Protein AF-A0A7S2JKI0-F1 (afdb_monomer_lite)

Foldseek 3Di:
DDVVVVVVVVPDDCVNVVVVVLLLVLLVVPDDPVLSVVLVVLVVLLQALNSCCVQQVGSDRLVPDDPVSNVVSLVCLCPDPDPVSVVSNVSVVVSVVSSVVSVVVD

Structure (mmCIF, N/CA/C/O backbone):
data_AF-A0A7S2JKI0-F1
#
_entry.id   AF-A0A7S2JKI0-F1
#
loop_
_atom_site.group_PDB
_atom_site.id
_atom_site.type_symbol
_atom_site.label_atom_id
_atom_site.label_alt_id
_atom_site.label_comp_id
_atom_site.label_asym_id
_atom_site.label_entity_id
_atom_site.label_seq_id
_atom_site.pdbx_PDB_ins_code
_atom_site.Cartn_x
_atom_site.Cartn_y
_atom_site.Cartn_z
_atom_site.occupancy
_atom_site.B_iso_or_equiv
_atom_site.auth_seq_id
_atom_site.auth_comp_id
_atom_site.auth_asym_id
_atom_site.auth_atom_id
_atom_site.pdbx_PDB_model_num
ATOM 1 N N . ALA A 1 1 ? 16.437 -24.983 -15.192 1.00 53.47 1 ALA A N 1
ATOM 2 C CA . ALA A 1 1 ? 15.284 -24.065 -15.247 1.00 53.47 1 ALA A CA 1
ATOM 3 C C . ALA A 1 1 ? 15.419 -23.267 -16.531 1.00 53.47 1 ALA A C 1
ATOM 5 O O . ALA A 1 1 ? 16.493 -22.729 -16.761 1.00 53.47 1 ALA A O 1
ATOM 6 N N . ASP A 1 2 ? 14.411 -23.316 -17.398 1.00 61.94 2 ASP A N 1
ATOM 7 C CA . ASP A 1 2 ? 14.476 -22.753 -18.748 1.00 61.94 2 ASP A CA 1
ATOM 8 C C . ASP A 1 2 ? 14.502 -21.212 -18.697 1.00 61.94 2 ASP A C 1
ATOM 10 O O . ASP A 1 2 ? 13.660 -20.582 -18.052 1.00 61.94 2 ASP A O 1
ATOM 14 N N . GLU A 1 3 ? 15.509 -20.604 -19.325 1.00 68.12 3 GLU A N 1
ATOM 15 C CA . GLU A 1 3 ? 15.805 -19.160 -19.265 1.00 68.12 3 GLU A CA 1
ATOM 16 C C . GLU A 1 3 ? 14.657 -18.316 -19.861 1.00 68.12 3 GLU A C 1
ATOM 18 O O . GLU A 1 3 ? 14.442 -17.154 -19.497 1.00 68.12 3 GLU A O 1
ATOM 23 N N . SER A 1 4 ? 13.868 -18.941 -20.740 1.00 62.94 4 SER A N 1
ATOM 24 C CA . SER A 1 4 ? 12.660 -18.401 -21.362 1.00 62.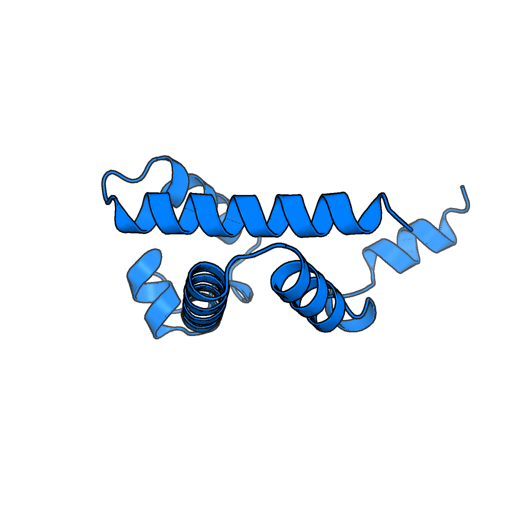94 4 SER A CA 1
ATOM 25 C C . SER A 1 4 ? 11.585 -18.026 -20.329 1.00 62.94 4 SER A C 1
ATOM 27 O O . SER A 1 4 ? 11.021 -16.930 -20.391 1.00 62.94 4 SER A O 1
ATOM 29 N N . HIS A 1 5 ? 11.360 -18.880 -19.325 1.00 57.62 5 HIS A N 1
ATOM 30 C CA . HIS A 1 5 ? 10.366 -18.672 -18.272 1.00 57.62 5 HIS A CA 1
ATOM 31 C C . HIS A 1 5 ? 10.769 -17.538 -17.332 1.00 57.62 5 HIS A C 1
ATOM 33 O O . HIS A 1 5 ? 9.930 -16.728 -16.940 1.00 57.62 5 HIS A O 1
ATOM 39 N N . VAL A 1 6 ? 12.064 -17.429 -17.023 1.00 60.16 6 VAL A N 1
ATOM 40 C CA . VAL A 1 6 ? 12.596 -16.346 -16.186 1.00 60.16 6 VAL A CA 1
ATOM 41 C C . VAL A 1 6 ? 12.424 -15.002 -16.893 1.00 60.16 6 VAL A C 1
ATOM 43 O O . VAL A 1 6 ? 11.918 -14.053 -16.299 1.00 60.16 6 VAL A O 1
ATOM 46 N N . ARG A 1 7 ? 12.741 -14.917 -18.192 1.00 61.34 7 ARG A N 1
ATOM 47 C CA . ARG A 1 7 ? 12.544 -13.684 -18.974 1.00 61.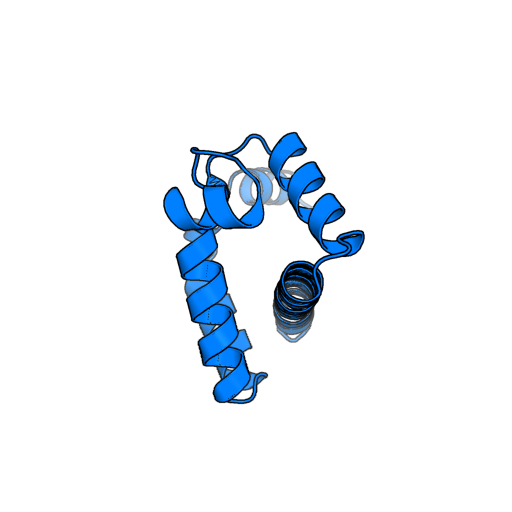34 7 ARG A CA 1
ATOM 48 C C . ARG A 1 7 ? 11.080 -13.320 -19.205 1.00 61.34 7 ARG A C 1
ATOM 50 O O . ARG A 1 7 ? 10.802 -12.141 -19.419 1.00 61.34 7 ARG A O 1
ATOM 57 N N . ALA A 1 8 ? 10.176 -14.296 -19.241 1.00 61.41 8 ALA A N 1
ATOM 58 C CA . ALA A 1 8 ? 8.738 -14.052 -19.332 1.00 61.41 8 ALA A CA 1
ATOM 59 C C . ALA A 1 8 ? 8.194 -13.511 -18.000 1.00 61.41 8 ALA A C 1
ATOM 61 O O . ALA A 1 8 ? 7.520 -12.487 -17.988 1.00 61.41 8 ALA A O 1
ATOM 62 N N . TYR A 1 9 ? 8.590 -14.116 -16.878 1.00 57.31 9 TYR A N 1
ATOM 63 C CA . TYR A 1 9 ? 8.238 -13.660 -15.532 1.00 57.31 9 TYR A CA 1
ATOM 64 C C . TYR A 1 9 ? 8.789 -12.259 -15.215 1.00 57.31 9 TYR A C 1
ATOM 66 O O . TYR A 1 9 ? 8.082 -11.408 -14.685 1.00 57.31 9 TYR A O 1
ATOM 74 N N . CYS A 1 10 ? 10.031 -11.961 -15.606 1.00 59.62 10 CYS A N 1
ATOM 75 C CA . CYS A 1 10 ? 10.605 -10.621 -15.444 1.00 59.62 10 CYS A CA 1
ATOM 76 C C . CYS A 1 10 ? 9.935 -9.553 -16.326 1.00 59.62 10 CYS A C 1
ATOM 78 O O . CYS A 1 10 ? 10.130 -8.366 -16.079 1.00 59.62 10 CYS A O 1
ATOM 80 N N . ARG A 1 11 ? 9.180 -9.956 -17.359 1.00 59.06 11 ARG A N 1
ATOM 81 C CA . ARG A 1 11 ? 8.436 -9.054 -18.252 1.00 59.06 11 ARG A CA 1
ATOM 82 C C . ARG A 1 11 ? 6.956 -8.922 -17.901 1.00 59.06 11 ARG A C 1
ATOM 84 O O . ARG A 1 11 ? 6.331 -7.984 -18.384 1.00 59.06 11 ARG A O 1
ATOM 91 N N . SER A 1 12 ? 6.400 -9.817 -17.085 1.00 50.69 12 SER A N 1
ATOM 92 C CA . SER A 1 12 ? 5.008 -9.713 -16.647 1.00 50.69 12 SER A CA 1
ATOM 93 C C . SER A 1 12 ? 4.828 -8.549 -15.676 1.00 50.69 12 SER A C 1
ATOM 95 O O . SER A 1 12 ? 5.556 -8.437 -14.687 1.00 50.69 12 SER A O 1
ATOM 97 N N . SER A 1 13 ? 3.839 -7.696 -15.938 1.00 50.81 13 SER A N 1
ATOM 98 C CA . SER A 1 13 ? 3.369 -6.722 -14.956 1.00 50.81 13 SER A CA 1
ATOM 99 C C . SER A 1 13 ? 2.541 -7.436 -13.883 1.00 50.81 13 SER A C 1
ATOM 101 O O . SER A 1 13 ? 1.978 -8.503 -14.126 1.00 50.81 13 SER A O 1
ATOM 103 N N . GLY A 1 14 ? 2.417 -6.858 -12.683 1.00 50.34 14 GLY A N 1
ATOM 104 C CA . GLY A 1 14 ? 1.578 -7.440 -11.624 1.00 50.34 14 GLY A CA 1
ATOM 105 C C . GLY A 1 14 ? 0.133 -7.715 -12.077 1.00 50.34 14 GLY A C 1
ATOM 106 O O . GLY A 1 14 ? -0.479 -8.685 -11.636 1.00 50.34 14 GLY A O 1
ATOM 107 N N . SER A 1 15 ? -0.390 -6.923 -13.014 1.00 49.47 15 SER A N 1
ATOM 108 C CA . SER A 1 15 ? -1.709 -7.116 -13.624 1.00 49.47 15 SER A CA 1
ATOM 109 C C . SER A 1 15 ? -1.821 -8.381 -14.484 1.00 49.47 15 SER A C 1
ATOM 111 O O . SER A 1 15 ? -2.868 -9.020 -14.453 1.00 49.47 15 SER A O 1
ATOM 113 N N . ASP A 1 16 ? -0.752 -8.809 -15.162 1.00 51.56 16 ASP A N 1
ATOM 114 C CA . ASP A 1 16 ? -0.758 -10.023 -16.003 1.00 51.56 16 ASP A CA 1
ATOM 115 C C . ASP A 1 16 ? -0.815 -11.318 -15.176 1.00 51.56 16 ASP A C 1
ATOM 117 O O . ASP A 1 16 ? -1.122 -12.393 -15.684 1.00 51.56 16 ASP A O 1
ATOM 121 N N . LEU A 1 17 ? -0.531 -11.216 -13.877 1.00 58.00 17 LEU A N 1
ATOM 122 C CA . LEU A 1 17 ? -0.462 -12.339 -12.943 1.00 58.00 17 LEU A CA 1
ATOM 123 C C . LEU A 1 17 ? -1.724 -12.477 -12.074 1.00 58.00 17 LEU A C 1
ATOM 125 O O . LEU A 1 17 ? -1.691 -13.201 -11.077 1.00 58.00 17 LEU A O 1
ATOM 129 N N . GLN A 1 18 ? -2.806 -11.749 -12.391 1.00 61.12 18 GLN A N 1
ATOM 130 C CA . GLN A 1 18 ? -4.007 -11.648 -11.545 1.00 61.12 18 GLN A CA 1
ATOM 131 C C . GLN A 1 18 ? -3.675 -11.300 -10.077 1.00 61.12 18 GLN A C 1
ATOM 133 O O . GLN A 1 18 ? -4.376 -11.717 -9.148 1.00 61.12 18 GLN A O 1
ATOM 138 N N . LEU A 1 19 ? -2.590 -10.542 -9.829 1.00 61.81 19 LEU A N 1
ATOM 139 C CA . LEU A 1 19 ? -2.218 -10.153 -8.462 1.00 61.81 19 LEU A CA 1
ATOM 140 C C . LEU A 1 19 ? -3.359 -9.459 -7.717 1.00 61.81 19 LEU A C 1
ATOM 142 O O . LEU A 1 19 ? -3.524 -9.798 -6.550 1.00 61.81 19 LEU A O 1
ATOM 146 N N . PRO A 1 20 ? -4.129 -8.529 -8.319 1.00 64.88 20 PRO A N 1
ATOM 147 C CA . PRO A 1 20 ? -5.193 -7.836 -7.597 1.00 64.88 20 PRO A CA 1
ATOM 148 C C . PRO A 1 20 ? -6.195 -8.809 -6.960 1.00 64.88 20 PRO A C 1
ATOM 150 O O . PRO A 1 20 ? -6.428 -8.759 -5.757 1.00 64.88 20 PRO A O 1
ATOM 153 N N . GLU A 1 21 ? -6.671 -9.795 -7.718 1.00 67.25 21 GLU A N 1
ATOM 154 C CA . GLU A 1 21 ? -7.639 -10.800 -7.255 1.00 67.25 21 GLU A CA 1
ATOM 155 C C . GLU A 1 21 ? -7.031 -11.797 -6.255 1.00 67.25 21 GLU A C 1
ATOM 157 O O . GLU A 1 21 ? -7.717 -12.341 -5.385 1.00 67.25 21 GLU A O 1
ATOM 162 N N . ALA A 1 22 ? -5.737 -12.104 -6.380 1.00 67.69 22 ALA A N 1
ATOM 163 C CA . ALA A 1 22 ? -5.024 -12.937 -5.413 1.00 67.69 22 ALA A CA 1
ATOM 164 C C . ALA A 1 22 ? -4.803 -12.195 -4.085 1.00 67.69 22 ALA A C 1
ATOM 166 O O . ALA A 1 22 ? -4.968 -12.785 -3.017 1.00 67.69 22 ALA A O 1
ATOM 167 N N . VAL A 1 23 ? -4.477 -10.903 -4.157 1.00 69.88 23 VAL A N 1
ATOM 168 C CA . VAL A 1 23 ? -4.326 -10.008 -3.008 1.00 69.88 23 VAL A CA 1
ATOM 169 C C . VAL A 1 23 ? -5.663 -9.849 -2.294 1.00 69.88 23 VAL A C 1
ATOM 171 O O . VAL A 1 23 ? -5.726 -10.091 -1.094 1.00 69.88 23 VAL A O 1
ATOM 174 N N . GLU A 1 24 ? -6.740 -9.536 -3.012 1.00 73.25 24 GLU A N 1
ATOM 175 C CA . GLU A 1 24 ? -8.081 -9.399 -2.435 1.00 73.25 24 GLU A CA 1
ATOM 176 C C . GLU A 1 24 ? -8.542 -10.683 -1.740 1.00 73.25 24 GLU A C 1
ATOM 178 O O . GLU A 1 24 ? -8.987 -10.638 -0.594 1.00 73.25 24 GLU A O 1
ATOM 183 N N . ARG A 1 25 ? -8.352 -11.852 -2.370 1.00 74.62 25 ARG A N 1
ATOM 184 C CA . ARG A 1 25 ? -8.668 -13.145 -1.740 1.00 74.62 25 ARG A CA 1
ATOM 185 C C . ARG A 1 25 ? -7.819 -13.424 -0.503 1.00 74.62 25 ARG A C 1
ATOM 187 O O . ARG A 1 25 ? -8.348 -13.908 0.496 1.00 74.62 25 ARG A O 1
ATOM 194 N N . ALA A 1 26 ? -6.519 -13.136 -0.550 1.00 73.94 26 ALA A N 1
ATOM 195 C CA . ALA A 1 26 ? -5.632 -13.331 0.594 1.00 73.94 26 ALA A CA 1
ATOM 196 C C . ALA A 1 26 ? -6.001 -12.404 1.760 1.00 73.94 26 ALA A C 1
ATOM 198 O O . ALA A 1 26 ? -5.971 -12.831 2.915 1.00 73.94 26 ALA A O 1
ATOM 199 N N . LEU A 1 27 ? -6.389 -11.161 1.460 1.00 73.25 27 LEU A N 1
ATOM 200 C CA . LEU A 1 27 ? -6.867 -10.204 2.448 1.00 73.25 27 LEU A CA 1
ATOM 201 C C . LEU A 1 27 ? -8.189 -10.673 3.071 1.00 73.25 27 LEU A C 1
ATOM 203 O O . LEU A 1 27 ? -8.276 -10.771 4.293 1.00 73.25 27 LEU A O 1
ATOM 207 N N . ALA A 1 28 ? -9.171 -11.048 2.246 1.00 76.56 28 ALA A N 1
ATOM 208 C CA . ALA A 1 28 ? -10.479 -11.520 2.700 1.00 76.56 28 ALA A CA 1
ATOM 209 C C . ALA A 1 28 ? -10.389 -12.783 3.575 1.00 76.56 28 ALA A C 1
ATOM 211 O O . ALA A 1 28 ? -11.117 -12.914 4.555 1.00 76.56 28 ALA A O 1
ATOM 212 N N . ALA A 1 29 ? -9.481 -13.706 3.241 1.00 78.44 29 ALA A N 1
ATOM 213 C CA . ALA A 1 29 ? -9.335 -14.976 3.949 1.00 78.44 29 ALA A CA 1
ATOM 214 C C . ALA A 1 29 ? -8.537 -14.880 5.260 1.00 78.44 29 ALA A C 1
ATOM 216 O O . ALA A 1 29 ? -8.642 -15.782 6.091 1.00 78.44 29 ALA A O 1
ATOM 217 N N . ARG A 1 30 ? -7.688 -13.855 5.437 1.00 73.50 30 ARG A N 1
ATOM 218 C CA . ARG A 1 30 ? -6.713 -13.816 6.546 1.00 73.50 30 ARG A CA 1
ATOM 219 C C . ARG A 1 30 ? -6.791 -12.594 7.452 1.00 73.50 30 ARG A C 1
ATOM 221 O O . ARG A 1 30 ? -6.109 -12.593 8.475 1.00 73.50 30 ARG A O 1
ATOM 228 N N . LEU A 1 31 ? -7.589 -11.580 7.119 1.00 71.75 31 LEU A N 1
ATOM 229 C CA . LEU A 1 31 ? -7.755 -10.395 7.965 1.00 71.75 31 LEU A CA 1
ATOM 230 C C . LEU A 1 31 ? -9.128 -10.342 8.637 1.00 71.75 31 LEU A C 1
ATOM 232 O O . LEU A 1 31 ? -10.134 -10.623 7.989 1.00 71.75 31 LEU A O 1
ATOM 236 N N . PRO A 1 32 ? -9.191 -9.893 9.899 1.00 78.06 32 PRO A N 1
ATOM 237 C CA . PRO A 1 32 ? -10.415 -9.370 10.497 1.00 78.06 32 PRO A CA 1
ATOM 238 C C . PRO A 1 32 ? -11.012 -8.224 9.660 1.00 78.06 32 PRO A C 1
ATOM 240 O O . PRO A 1 32 ? -10.274 -7.446 9.051 1.00 78.06 32 PRO A O 1
ATOM 243 N N . ALA A 1 33 ? -12.342 -8.109 9.617 1.00 76.88 33 ALA A N 1
ATOM 244 C CA . ALA A 1 33 ? -13.044 -7.166 8.736 1.00 76.88 33 ALA A CA 1
ATOM 245 C C . ALA A 1 33 ? -12.676 -5.686 8.980 1.00 76.88 33 ALA A C 1
ATOM 247 O O . ALA A 1 33 ? -12.589 -4.900 8.038 1.00 76.88 33 ALA A O 1
ATOM 248 N N . ASP A 1 34 ? -12.403 -5.313 10.230 1.00 74.81 34 ASP A N 1
ATOM 249 C CA . ASP A 1 34 ? -11.919 -3.986 10.624 1.00 74.81 34 ASP A CA 1
ATOM 250 C C . ASP A 1 34 ? -10.543 -3.675 10.011 1.00 74.81 34 ASP A C 1
ATOM 252 O O . ASP A 1 34 ? -10.327 -2.592 9.466 1.00 74.81 34 ASP A O 1
ATOM 256 N N . GLN A 1 35 ? -9.635 -4.651 10.004 1.00 75.88 35 GLN A N 1
ATOM 257 C CA . GLN A 1 35 ? -8.305 -4.495 9.413 1.00 75.88 35 GLN A CA 1
ATOM 258 C C . GLN A 1 35 ? -8.335 -4.541 7.879 1.00 75.88 35 GLN A C 1
ATOM 260 O O . GLN A 1 35 ? -7.505 -3.899 7.235 1.00 75.88 35 GLN A O 1
ATOM 265 N N . GLN A 1 36 ? -9.299 -5.249 7.278 1.00 78.44 36 GLN A N 1
ATOM 266 C CA . GLN A 1 36 ? -9.526 -5.211 5.828 1.00 78.44 36 GLN A CA 1
ATOM 267 C C . GLN A 1 36 ? -9.918 -3.804 5.367 1.00 78.44 36 GLN A C 1
ATOM 269 O O . GLN A 1 36 ? -9.323 -3.287 4.422 1.00 78.44 36 GLN A O 1
ATOM 274 N N . ALA A 1 37 ? -10.867 -3.163 6.056 1.00 80.81 37 ALA A N 1
ATOM 275 C CA . ALA A 1 37 ? -11.301 -1.806 5.729 1.00 80.81 37 ALA A CA 1
ATOM 276 C C . ALA A 1 37 ? -10.147 -0.796 5.843 1.00 80.81 37 ALA A C 1
ATOM 278 O O . ALA A 1 37 ? -9.958 0.034 4.951 1.00 80.81 37 ALA A O 1
ATOM 279 N N . GLU A 1 38 ? -9.327 -0.904 6.894 1.00 82.69 38 GLU A N 1
ATOM 280 C CA . GLU A 1 38 ? -8.128 -0.073 7.046 1.00 82.69 38 GLU A CA 1
ATOM 281 C C . GLU A 1 38 ? -7.104 -0.307 5.927 1.00 82.69 38 GLU A C 1
ATOM 283 O O . GLU A 1 38 ? -6.520 0.652 5.418 1.00 82.69 38 GLU A O 1
ATOM 288 N N . MET A 1 39 ? -6.903 -1.561 5.511 1.00 82.62 39 MET A N 1
ATOM 289 C CA . MET A 1 39 ? -5.993 -1.904 4.417 1.00 82.62 39 MET A CA 1
ATOM 290 C C . MET A 1 39 ? -6.476 -1.323 3.083 1.00 82.62 39 MET A C 1
ATOM 292 O O . MET A 1 39 ? -5.693 -0.712 2.360 1.00 82.62 39 MET A O 1
ATOM 296 N N . VAL A 1 40 ? -7.768 -1.459 2.772 1.00 83.00 40 VAL A N 1
ATOM 297 C CA . VAL A 1 40 ? -8.378 -0.907 1.551 1.00 83.00 40 VAL A CA 1
ATOM 298 C C . VAL A 1 40 ? -8.278 0.617 1.534 1.00 83.00 40 VAL A C 1
ATOM 300 O O . VAL A 1 40 ? -7.877 1.197 0.521 1.00 83.00 40 VAL A O 1
ATOM 303 N N . ALA A 1 41 ? -8.580 1.275 2.656 1.00 84.44 41 ALA A N 1
ATOM 304 C CA . ALA A 1 41 ? -8.455 2.725 2.782 1.00 84.44 41 ALA A CA 1
ATOM 305 C C . ALA A 1 41 ? -7.005 3.191 2.586 1.00 84.44 41 ALA A C 1
ATOM 307 O O . ALA A 1 41 ? -6.756 4.173 1.884 1.00 84.44 41 ALA A O 1
ATOM 308 N N . LEU A 1 42 ? -6.039 2.464 3.155 1.00 85.31 42 LEU A N 1
ATOM 309 C CA . LEU A 1 42 ? -4.621 2.750 2.976 1.00 85.31 42 LEU A CA 1
ATOM 310 C C . LEU A 1 42 ? -4.188 2.604 1.513 1.00 85.31 42 LEU A C 1
ATOM 312 O O . LEU A 1 42 ? -3.578 3.522 0.969 1.00 85.31 42 LEU A O 1
ATOM 316 N N . LEU A 1 43 ? -4.508 1.482 0.865 1.00 83.75 43 LEU A N 1
ATOM 317 C CA . LEU A 1 43 ? -4.149 1.248 -0.536 1.00 83.75 43 LEU A CA 1
ATOM 318 C C . LEU A 1 43 ? -4.771 2.310 -1.453 1.00 83.75 43 LEU A C 1
ATOM 320 O O . LEU A 1 43 ? -4.073 2.857 -2.304 1.00 83.75 43 LEU A O 1
ATOM 324 N N . SER A 1 44 ? -6.029 2.684 -1.199 1.00 84.75 44 SER A N 1
ATOM 325 C CA . SER A 1 44 ? -6.725 3.763 -1.916 1.00 84.75 44 SER A CA 1
ATOM 326 C C . SER A 1 44 ? -6.052 5.128 -1.721 1.00 84.75 44 SER A C 1
ATOM 328 O O . SER A 1 44 ? -5.963 5.938 -2.646 1.00 84.75 44 SER A O 1
ATOM 330 N N . ALA A 1 45 ? -5.546 5.403 -0.515 1.00 85.12 45 ALA A N 1
ATOM 331 C CA . ALA A 1 45 ? -4.798 6.624 -0.246 1.00 85.12 45 ALA A CA 1
ATOM 332 C C . ALA A 1 45 ? -3.466 6.637 -1.012 1.00 85.12 45 ALA A C 1
ATOM 334 O O . ALA A 1 45 ? -3.135 7.646 -1.637 1.00 85.12 45 ALA A O 1
ATOM 335 N N . LEU A 1 46 ? -2.731 5.521 -1.022 1.00 84.06 46 LEU A N 1
ATOM 336 C CA . LEU A 1 46 ? -1.446 5.395 -1.718 1.00 84.06 46 LEU A CA 1
ATOM 337 C C . LEU A 1 46 ? -1.575 5.409 -3.249 1.00 84.06 46 LEU A C 1
ATOM 339 O O . LEU A 1 46 ? -0.650 5.847 -3.930 1.00 84.06 46 LEU A O 1
ATOM 343 N N . SER A 1 47 ? -2.722 5.006 -3.800 1.00 83.56 47 SER A N 1
ATOM 344 C CA . SER A 1 47 ? -3.024 5.151 -5.231 1.00 83.56 47 SER A CA 1
ATOM 345 C C . SER A 1 47 ? -3.425 6.576 -5.632 1.00 83.56 47 SER A C 1
ATOM 347 O O . SER A 1 47 ? -3.636 6.851 -6.809 1.00 83.56 47 SER A O 1
ATOM 349 N N . SER A 1 48 ? -3.549 7.500 -4.674 1.00 86.44 48 SER A N 1
ATOM 350 C CA . SER A 1 48 ? -3.946 8.887 -4.927 1.00 86.44 48 SER A CA 1
ATOM 351 C C . SER A 1 48 ? -2.789 9.859 -4.698 1.00 86.44 48 SER A C 1
ATOM 353 O O . SER A 1 48 ? -1.959 9.678 -3.804 1.00 86.44 48 SER A O 1
ATOM 355 N N . ARG A 1 49 ? -2.766 10.963 -5.454 1.00 89.75 49 ARG A N 1
ATOM 356 C CA . ARG A 1 49 ? -1.800 12.056 -5.237 1.00 89.75 49 ARG A CA 1
ATOM 357 C C . ARG A 1 49 ? -1.939 12.672 -3.847 1.00 89.75 49 ARG A C 1
ATOM 359 O O . ARG A 1 49 ? -0.944 12.920 -3.182 1.00 89.75 49 ARG A O 1
ATOM 366 N N . ALA A 1 50 ? -3.176 12.883 -3.394 1.00 87.75 50 ALA A N 1
ATOM 367 C CA . ALA A 1 50 ? -3.458 13.495 -2.098 1.00 87.75 50 ALA A CA 1
ATOM 368 C C . ALA A 1 50 ? -2.981 12.622 -0.927 1.00 87.75 50 ALA A C 1
ATOM 370 O O . ALA A 1 50 ? -2.351 13.122 0.002 1.00 87.75 50 ALA A O 1
ATOM 371 N N . GLY A 1 51 ? -3.233 11.312 -0.981 1.00 87.31 51 GLY A N 1
ATOM 372 C CA . GLY A 1 51 ? -2.749 10.391 0.044 1.00 87.31 51 GLY A CA 1
ATOM 373 C C . GLY A 1 51 ? -1.231 10.230 -0.000 1.00 87.31 51 GLY A C 1
ATOM 374 O O . GLY A 1 51 ? -0.587 10.285 1.046 1.00 87.31 51 GLY A O 1
ATOM 375 N N . THR A 1 52 ? -0.633 10.141 -1.191 1.00 87.81 52 THR A N 1
ATOM 376 C CA . THR A 1 52 ? 0.834 10.088 -1.322 1.00 87.81 52 THR A CA 1
ATOM 377 C C . THR A 1 52 ? 1.488 11.360 -0.768 1.00 87.81 52 THR A C 1
ATOM 379 O O . THR A 1 52 ? 2.471 11.278 -0.030 1.00 87.81 52 THR A O 1
ATOM 382 N N . LEU A 1 53 ? 0.881 12.528 -0.989 1.00 88.50 53 LEU A N 1
ATOM 383 C CA . LEU A 1 53 ? 1.324 13.788 -0.395 1.00 88.50 53 LEU A CA 1
ATOM 384 C C . LEU A 1 53 ? 1.224 13.752 1.134 1.00 88.50 53 LEU A C 1
ATOM 386 O O . LEU A 1 53 ? 2.183 14.098 1.819 1.00 88.50 53 LEU A O 1
ATOM 390 N N . 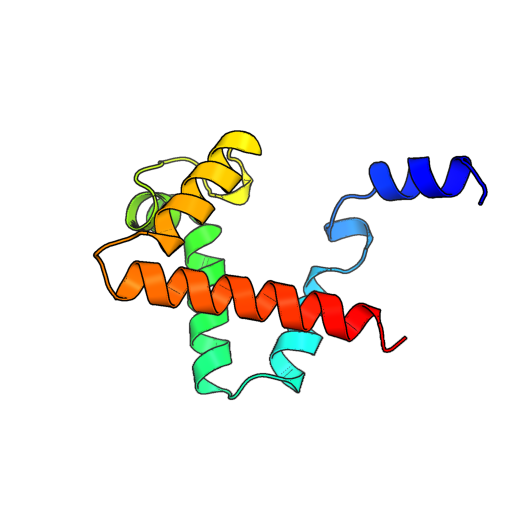ALA A 1 54 ? 0.102 13.284 1.683 1.00 86.38 54 ALA A N 1
ATOM 391 C CA . ALA A 1 54 ? -0.103 13.215 3.128 1.00 86.38 54 ALA A CA 1
ATOM 392 C C . ALA A 1 54 ? 0.894 12.270 3.830 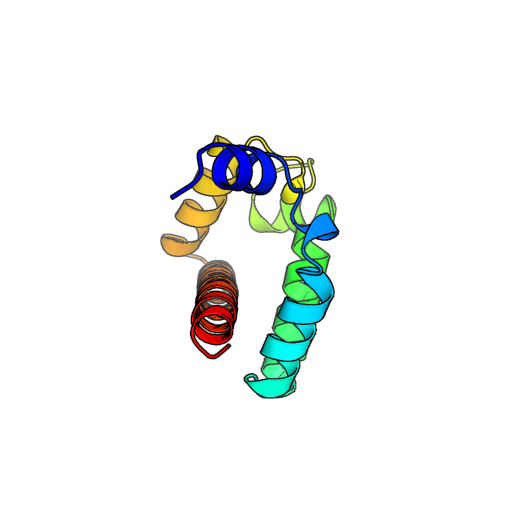1.00 86.38 54 ALA A C 1
ATOM 394 O O . ALA A 1 54 ? 1.406 12.573 4.912 1.00 86.38 54 ALA A O 1
ATOM 395 N N . PHE A 1 55 ? 1.201 11.123 3.219 1.00 84.06 55 PHE A N 1
ATOM 396 C CA . PHE A 1 55 ? 2.088 10.123 3.818 1.00 84.06 55 PHE A CA 1
ATOM 397 C C . PHE A 1 55 ? 3.570 10.394 3.560 1.00 84.06 55 PHE A C 1
ATOM 399 O O . PHE A 1 55 ? 4.396 10.180 4.458 1.00 84.06 55 PHE A O 1
ATOM 406 N N . PHE A 1 56 ? 3.911 10.900 2.380 1.00 87.12 56 PHE A N 1
ATOM 407 C CA . PHE A 1 56 ? 5.287 10.947 1.893 1.00 87.12 56 PHE A CA 1
ATOM 408 C C . PHE A 1 56 ? 5.766 12.331 1.463 1.00 87.12 56 PHE A C 1
ATOM 410 O O . PHE A 1 56 ? 6.965 12.507 1.273 1.00 87.12 56 PHE A O 1
ATOM 417 N N . GLY A 1 57 ? 4.871 13.315 1.351 1.00 87.00 57 GLY A N 1
ATOM 418 C CA . GLY A 1 57 ? 5.214 14.650 0.862 1.00 87.00 57 GLY A CA 1
ATOM 419 C C . GLY A 1 57 ? 5.412 14.717 -0.656 1.00 87.00 57 GLY A C 1
ATOM 420 O O . GLY A 1 57 ? 5.961 15.700 -1.140 1.00 87.00 57 GLY A O 1
ATOM 421 N N . ALA A 1 58 ? 4.974 13.698 -1.405 1.00 85.38 58 ALA A N 1
ATOM 422 C CA . ALA A 1 58 ? 5.110 13.627 -2.859 1.00 85.38 58 ALA A CA 1
ATOM 423 C C . ALA A 1 58 ? 3.764 13.856 -3.570 1.00 85.38 58 ALA A C 1
ATOM 425 O O . ALA A 1 58 ? 2.741 13.313 -3.163 1.00 85.38 58 ALA A O 1
ATOM 426 N N . LEU A 1 59 ? 3.764 14.645 -4.650 1.00 86.00 59 LEU A N 1
ATOM 427 C CA . LEU A 1 59 ? 2.567 14.934 -5.463 1.00 86.00 59 LEU A CA 1
ATOM 428 C C . LEU A 1 59 ? 2.281 13.880 -6.543 1.00 86.00 59 LEU A C 1
ATOM 430 O O . LEU A 1 59 ? 1.226 13.911 -7.179 1.00 86.00 59 LEU A O 1
ATOM 434 N N . THR A 1 60 ? 3.214 12.961 -6.749 1.00 86.06 60 THR A N 1
ATOM 435 C CA . THR A 1 60 ? 3.087 11.814 -7.649 1.00 86.06 60 THR A CA 1
ATOM 436 C C . THR A 1 60 ? 2.433 10.665 -6.882 1.00 86.06 60 THR A C 1
ATOM 438 O O . THR A 1 60 ? 2.799 10.479 -5.724 1.00 86.06 60 THR A O 1
ATOM 441 N N . PRO A 1 61 ? 1.477 9.905 -7.451 1.00 86.19 61 PRO A N 1
ATOM 442 C CA . PRO A 1 61 ? 0.964 8.693 -6.810 1.00 86.19 61 PRO A CA 1
ATOM 443 C C . PRO A 1 61 ? 2.100 7.722 -6.476 1.00 86.19 61 PRO A C 1
ATOM 445 O O . PRO A 1 61 ? 3.073 7.635 -7.221 1.00 86.19 61 PRO A O 1
ATOM 448 N N . PHE A 1 62 ? 1.982 6.968 -5.381 1.00 84.94 62 PHE A N 1
ATOM 449 C CA . PHE A 1 62 ? 3.080 6.122 -4.906 1.00 84.94 62 PHE A CA 1
ATOM 450 C C . PHE A 1 62 ? 3.571 5.117 -5.963 1.00 84.94 62 PHE A C 1
ATOM 452 O O . PHE A 1 62 ? 4.774 4.924 -6.109 1.00 84.94 62 PHE A O 1
ATOM 459 N N . ALA A 1 63 ? 2.649 4.517 -6.722 1.00 83.19 63 ALA A N 1
ATOM 460 C CA . ALA A 1 63 ? 2.965 3.540 -7.766 1.00 83.19 63 ALA A CA 1
ATOM 461 C C . ALA A 1 63 ? 3.750 4.130 -8.953 1.00 83.19 63 ALA A C 1
ATOM 463 O O . ALA A 1 63 ? 4.480 3.399 -9.618 1.00 83.19 63 ALA A O 1
ATOM 464 N N . ASP A 1 64 ? 3.630 5.440 -9.179 1.00 86.44 64 ASP A N 1
ATOM 465 C CA . ASP A 1 64 ? 4.270 6.148 -10.293 1.00 86.44 64 ASP A CA 1
ATOM 466 C C . ASP A 1 64 ? 5.646 6.720 -9.903 1.00 86.44 64 ASP A C 1
ATOM 468 O O . ASP A 1 64 ? 6.352 7.290 -10.735 1.00 86.44 64 ASP A O 1
ATOM 472 N N . LEU A 1 65 ? 6.041 6.600 -8.629 1.00 85.69 65 LEU A N 1
ATOM 473 C CA . LEU A 1 65 ? 7.370 7.002 -8.173 1.00 85.69 65 LEU A CA 1
ATOM 474 C C . LEU A 1 65 ? 8.447 6.050 -8.717 1.00 85.69 65 LEU A C 1
ATOM 476 O O . LEU A 1 65 ? 8.185 4.851 -8.850 1.00 85.69 65 LEU A O 1
ATOM 480 N N . PRO A 1 66 ? 9.682 6.529 -8.948 1.00 89.25 66 PRO A N 1
ATOM 481 C CA . PRO A 1 66 ? 10.813 5.656 -9.238 1.00 89.25 66 PRO A CA 1
ATOM 482 C C . PRO A 1 66 ? 10.981 4.573 -8.156 1.00 89.25 66 PRO A C 1
ATOM 484 O O . PRO A 1 66 ? 10.796 4.872 -6.972 1.00 89.25 66 PRO A O 1
ATOM 487 N N . PRO A 1 67 ? 11.379 3.334 -8.505 1.00 84.81 67 PRO A N 1
ATOM 488 C CA . PRO A 1 67 ? 11.513 2.243 -7.533 1.00 84.81 67 PRO A CA 1
ATOM 489 C C . PRO A 1 67 ? 12.404 2.577 -6.327 1.00 84.81 67 PRO A C 1
ATOM 491 O O . PRO A 1 67 ? 12.097 2.195 -5.197 1.00 84.81 67 PRO A O 1
ATOM 494 N N . GLU A 1 68 ? 13.482 3.333 -6.545 1.00 88.00 68 GLU A N 1
ATOM 495 C CA . GLU A 1 68 ? 14.381 3.789 -5.477 1.00 88.00 68 GLU A CA 1
ATOM 496 C C . GLU A 1 68 ? 13.675 4.718 -4.479 1.00 88.00 68 GLU A C 1
ATOM 498 O O . GLU A 1 68 ? 13.866 4.612 -3.264 1.00 88.00 68 GLU A O 1
ATOM 503 N N . ASP A 1 69 ? 12.809 5.600 -4.977 1.00 87.81 69 ASP A N 1
ATOM 504 C CA . ASP A 1 69 ? 12.044 6.528 -4.150 1.00 87.81 69 ASP A CA 1
ATOM 505 C C . ASP A 1 69 ? 10.918 5.803 -3.410 1.00 87.81 69 ASP A C 1
ATOM 507 O O . ASP A 1 69 ? 10.704 6.060 -2.223 1.00 87.81 69 ASP A O 1
ATOM 511 N N . GLN A 1 70 ? 10.256 4.835 -4.054 1.00 87.62 70 GLN A N 1
ATOM 512 C CA . GLN A 1 70 ? 9.279 3.965 -3.392 1.00 87.62 70 GLN A CA 1
ATOM 513 C C . GLN A 1 70 ? 9.902 3.262 -2.180 1.00 87.62 70 GLN A C 1
ATOM 515 O O . GLN A 1 70 ? 9.353 3.310 -1.075 1.00 87.62 70 GLN A O 1
ATOM 520 N N . GLN A 1 71 ? 11.083 2.660 -2.356 1.00 85.25 71 GLN A N 1
ATOM 521 C CA . GLN A 1 71 ? 11.811 2.001 -1.270 1.00 85.25 71 GLN A CA 1
ATOM 522 C C . GLN A 1 71 ? 12.208 2.983 -0.166 1.00 85.25 71 GLN A C 1
ATOM 524 O O . GLN A 1 71 ? 12.004 2.691 1.015 1.00 85.25 71 GLN A O 1
ATOM 529 N N . ARG A 1 72 ? 12.721 4.166 -0.527 1.00 88.62 72 ARG A N 1
ATOM 530 C CA . ARG A 1 72 ? 13.097 5.204 0.443 1.00 88.62 72 ARG A CA 1
ATOM 531 C C . ARG A 1 72 ? 11.898 5.653 1.280 1.00 88.62 72 ARG A C 1
ATOM 533 O O . ARG A 1 72 ? 12.007 5.781 2.501 1.00 88.62 72 ARG A O 1
ATOM 540 N N . HIS A 1 73 ? 10.745 5.850 0.649 1.00 88.69 73 HIS A N 1
ATOM 541 C CA . HIS A 1 73 ? 9.511 6.235 1.327 1.00 88.69 73 HIS A CA 1
ATOM 542 C C . HIS A 1 73 ? 8.984 5.135 2.254 1.00 88.69 73 HIS A C 1
ATOM 544 O O . HIS A 1 73 ? 8.623 5.432 3.396 1.00 88.69 73 HIS A O 1
ATOM 550 N N . LEU A 1 74 ? 9.008 3.871 1.821 1.00 86.38 74 LEU A N 1
ATOM 551 C CA . LEU A 1 74 ? 8.632 2.729 2.661 1.00 86.38 74 LEU A CA 1
ATOM 552 C C . LEU A 1 74 ? 9.557 2.578 3.875 1.00 86.38 74 LEU A C 1
ATOM 554 O O . LEU A 1 74 ? 9.069 2.424 4.997 1.00 86.38 74 LEU A O 1
ATOM 558 N N . ALA A 1 75 ? 10.873 2.698 3.681 1.00 86.38 75 ALA A N 1
ATOM 559 C CA . ALA A 1 75 ? 11.849 2.680 4.771 1.00 86.38 75 ALA A CA 1
ATOM 560 C C . ALA A 1 75 ? 11.614 3.836 5.762 1.00 86.38 75 ALA A C 1
ATOM 562 O O . ALA A 1 75 ? 11.689 3.659 6.980 1.00 86.38 75 ALA A O 1
ATOM 563 N N . GLY A 1 76 ? 11.239 5.016 5.259 1.00 86.62 76 GLY A N 1
ATOM 564 C CA . GLY A 1 76 ? 10.882 6.169 6.086 1.00 86.62 76 GLY A CA 1
ATOM 565 C C . GLY A 1 76 ? 9.668 5.941 6.997 1.00 86.62 76 GLY A C 1
ATOM 566 O O . GLY A 1 76 ? 9.607 6.510 8.090 1.00 86.62 76 GLY A O 1
ATOM 567 N N . LEU A 1 77 ? 8.712 5.090 6.604 1.00 86.62 77 LEU A N 1
ATOM 568 C CA . LEU A 1 77 ? 7.557 4.759 7.449 1.00 86.62 77 LEU A CA 1
ATOM 569 C C . LEU A 1 77 ? 7.953 3.934 8.673 1.00 86.62 77 LEU A C 1
ATOM 571 O O . LEU A 1 77 ? 7.434 4.183 9.764 1.00 86.62 77 LEU A O 1
ATOM 575 N N . GLN A 1 78 ? 8.891 2.995 8.508 1.00 83.94 78 GLN A N 1
ATOM 576 C CA . GLN A 1 78 ? 9.387 2.139 9.589 1.00 83.94 78 GLN A CA 1
ATOM 577 C C . GLN A 1 78 ? 9.990 2.965 10.731 1.00 83.94 78 GLN A C 1
ATOM 579 O O . GLN A 1 78 ? 9.734 2.698 11.904 1.00 83.94 78 GLN A O 1
ATOM 584 N N . HIS A 1 79 ? 10.766 3.993 10.384 1.00 81.88 79 HIS A N 1
ATOM 585 C CA . HIS A 1 79 ? 11.480 4.838 11.345 1.00 81.88 79 HIS A CA 1
ATOM 586 C C . HIS A 1 79 ? 10.704 6.096 11.754 1.00 81.88 79 HIS A C 1
ATOM 588 O O . HIS A 1 79 ? 11.237 6.968 12.445 1.00 81.88 79 HIS A O 1
ATOM 594 N N . SER A 1 80 ? 9.437 6.218 11.351 1.00 83.38 80 SER A N 1
ATOM 595 C CA . SER A 1 80 ? 8.664 7.418 11.636 1.00 83.38 80 SER A CA 1
ATOM 596 C C . SER A 1 80 ? 8.360 7.580 13.129 1.00 83.38 80 SER A C 1
ATOM 598 O O . SER A 1 80 ? 7.972 6.644 13.834 1.00 83.38 80 SER A O 1
ATOM 600 N N . ARG A 1 81 ? 8.464 8.822 13.615 1.00 82.50 81 ARG A N 1
ATOM 601 C CA . ARG A 1 81 ? 8.011 9.202 14.963 1.00 82.50 81 ARG A CA 1
ATOM 602 C C . ARG A 1 81 ? 6.486 9.305 15.070 1.00 82.50 81 ARG A C 1
ATOM 604 O O . ARG A 1 81 ? 5.958 9.280 16.177 1.00 82.50 81 ARG A O 1
ATOM 611 N N . LEU A 1 82 ? 5.779 9.374 13.941 1.00 83.50 82 LEU A N 1
ATOM 612 C CA . LEU A 1 82 ? 4.320 9.445 13.894 1.00 83.50 82 LEU A CA 1
ATOM 613 C C . LEU A 1 82 ? 3.722 8.035 13.978 1.00 83.50 82 LEU A C 1
ATOM 615 O O . LEU A 1 82 ? 3.958 7.202 13.101 1.00 83.50 82 LEU A O 1
ATOM 619 N N . GLY A 1 83 ? 2.911 7.780 15.010 1.00 82.56 83 GLY A N 1
ATOM 620 C CA . GLY A 1 83 ? 2.286 6.471 15.246 1.00 82.56 83 GLY A CA 1
ATOM 621 C C . GLY A 1 83 ? 1.498 5.951 14.040 1.00 82.56 83 GLY A C 1
ATOM 622 O O . GLY A 1 83 ? 1.627 4.783 13.681 1.00 82.56 83 GLY A O 1
ATOM 623 N N . THR A 1 84 ? 0.781 6.836 13.344 1.00 81.94 84 THR A N 1
ATOM 624 C CA . THR A 1 84 ? 0.024 6.509 12.128 1.00 81.94 84 THR A CA 1
ATOM 625 C C . THR A 1 84 ? 0.918 5.977 11.008 1.00 81.94 84 THR A C 1
ATOM 627 O O . THR A 1 84 ? 0.582 4.974 10.389 1.00 81.94 84 THR A O 1
ATOM 630 N N . LYS A 1 85 ? 2.094 6.576 10.774 1.00 83.56 85 LYS A N 1
ATOM 631 C CA . LYS A 1 85 ? 3.022 6.117 9.725 1.00 83.56 85 LYS A CA 1
ATOM 632 C C . LYS A 1 85 ? 3.616 4.743 10.049 1.00 83.56 85 LYS A C 1
ATOM 634 O O . LYS A 1 85 ? 3.730 3.903 9.161 1.00 83.56 85 LYS A O 1
ATOM 639 N N . ARG A 1 86 ? 3.903 4.470 11.327 1.00 84.75 86 ARG A N 1
ATOM 640 C CA . ARG A 1 86 ? 4.322 3.127 11.767 1.00 84.75 86 ARG A CA 1
ATOM 641 C C . ARG A 1 86 ? 3.210 2.092 11.602 1.00 84.75 86 ARG A C 1
ATOM 643 O O . ARG A 1 86 ? 3.486 0.974 11.180 1.00 84.75 86 ARG A O 1
ATOM 650 N N . LYS A 1 87 ? 1.956 2.460 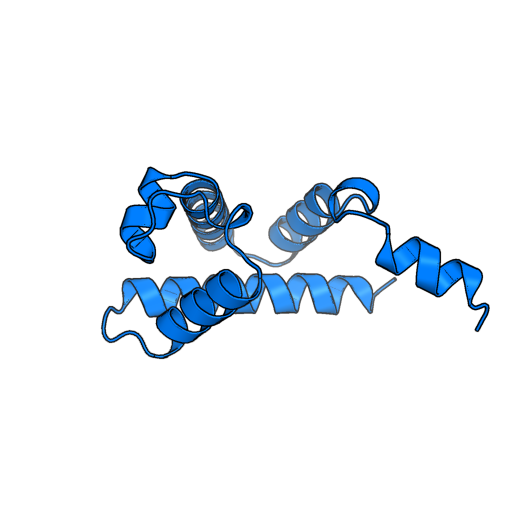11.892 1.00 84.38 87 LYS A N 1
ATOM 651 C CA . LYS A 1 87 ? 0.791 1.594 11.656 1.00 84.38 87 LYS A CA 1
ATOM 652 C C . LYS A 1 87 ? 0.656 1.250 10.171 1.00 84.38 87 LYS A C 1
ATOM 654 O O . LYS A 1 87 ? 0.503 0.083 9.833 1.00 84.38 87 LYS A O 1
ATOM 659 N N . VAL A 1 88 ? 0.812 2.241 9.292 1.00 83.94 88 VAL A N 1
ATOM 660 C CA . VAL A 1 88 ? 0.838 2.034 7.837 1.00 83.94 88 VAL A CA 1
ATOM 661 C C . VAL A 1 88 ? 1.940 1.059 7.421 1.00 83.94 88 VAL A C 1
ATOM 663 O O . VAL A 1 88 ? 1.666 0.121 6.679 1.00 83.94 88 VAL A O 1
ATOM 666 N N . PHE A 1 89 ? 3.161 1.213 7.941 1.00 85.81 89 PHE A N 1
ATOM 667 C CA . PHE A 1 89 ? 4.244 0.260 7.674 1.00 85.81 89 PHE A CA 1
ATOM 668 C C . PHE A 1 89 ? 3.885 -1.172 8.096 1.00 85.81 89 PHE A C 1
ATOM 670 O O . PHE A 1 89 ? 4.111 -2.113 7.338 1.00 85.81 89 PHE A O 1
ATOM 677 N N . MET A 1 90 ? 3.298 -1.344 9.284 1.00 84.75 90 MET A N 1
ATOM 678 C CA . MET A 1 90 ? 2.876 -2.657 9.782 1.00 84.75 90 MET A CA 1
ATOM 679 C C . MET A 1 90 ? 1.807 -3.299 8.891 1.00 84.75 90 MET A C 1
ATOM 681 O O . MET A 1 90 ? 1.916 -4.486 8.588 1.00 84.75 90 MET A O 1
ATOM 685 N N . LEU A 1 91 ? 0.820 -2.522 8.433 1.00 82.38 91 LEU A N 1
ATOM 686 C CA . LEU A 1 91 ? -0.226 -2.990 7.519 1.00 82.38 91 LEU A CA 1
ATOM 687 C C . LEU A 1 91 ? 0.359 -3.429 6.166 1.00 82.38 91 LEU A C 1
ATOM 689 O O . LEU A 1 91 ? 0.081 -4.536 5.707 1.00 82.38 91 LEU A O 1
ATOM 693 N N . LEU A 1 92 ? 1.248 -2.626 5.572 1.00 83.00 92 LEU A N 1
ATOM 694 C CA . LEU A 1 92 ? 1.919 -2.975 4.311 1.00 83.00 92 LEU A CA 1
ATOM 695 C C . LEU A 1 92 ? 2.801 -4.220 4.451 1.00 83.00 92 LEU A C 1
ATOM 697 O O . LEU A 1 92 ? 2.768 -5.108 3.601 1.00 83.00 92 LEU A O 1
ATOM 701 N N . LYS A 1 93 ? 3.562 -4.324 5.546 1.00 82.94 93 LYS A N 1
ATOM 702 C CA . LYS A 1 93 ? 4.376 -5.507 5.844 1.00 82.94 93 LYS A CA 1
ATOM 703 C C . LYS A 1 93 ? 3.508 -6.758 5.975 1.00 82.94 93 LYS A C 1
ATOM 705 O O . LYS A 1 93 ? 3.872 -7.810 5.456 1.00 82.94 93 LYS A O 1
ATOM 710 N N . PHE A 1 94 ? 2.371 -6.647 6.657 1.00 79.31 94 PHE A N 1
ATOM 711 C CA . PHE A 1 94 ? 1.436 -7.753 6.809 1.00 79.31 94 PHE A CA 1
ATOM 712 C C . PHE A 1 94 ? 0.872 -8.204 5.457 1.00 79.31 94 PHE A C 1
ATOM 714 O O . PHE A 1 94 ? 0.896 -9.395 5.167 1.00 79.31 94 PHE A O 1
ATOM 721 N N . LEU A 1 95 ? 0.457 -7.266 4.600 1.00 77.81 95 LEU A N 1
ATOM 722 C CA . LEU A 1 95 ? -0.003 -7.556 3.239 1.00 77.81 95 LEU A CA 1
ATOM 723 C C . LEU A 1 95 ? 1.061 -8.301 2.407 1.00 77.81 95 LEU A C 1
ATOM 725 O O . LEU A 1 95 ? 0.748 -9.273 1.719 1.00 77.81 95 LEU A O 1
ATOM 729 N N . ILE A 1 96 ? 2.329 -7.890 2.484 1.00 76.56 96 ILE A N 1
ATOM 730 C CA . ILE A 1 96 ? 3.429 -8.580 1.787 1.00 76.56 96 ILE A CA 1
ATOM 731 C C . ILE A 1 96 ? 3.605 -10.007 2.326 1.00 76.56 96 ILE A C 1
ATOM 733 O O . ILE A 1 96 ? 3.777 -10.949 1.556 1.00 76.56 96 ILE A O 1
ATOM 737 N N . LEU A 1 97 ? 3.530 -10.194 3.644 1.00 75.50 97 LEU A N 1
ATOM 738 C CA . LEU A 1 97 ? 3.661 -11.516 4.259 1.00 75.50 97 LEU A CA 1
ATOM 739 C C . LEU A 1 97 ? 2.496 -12.444 3.891 1.00 75.50 97 LEU A C 1
ATOM 741 O O . LEU A 1 97 ? 2.729 -13.597 3.537 1.00 75.50 97 LEU A O 1
ATOM 745 N N . THR A 1 98 ? 1.251 -11.966 3.926 1.00 70.94 98 THR A N 1
ATOM 746 C CA . THR A 1 98 ? 0.084 -12.791 3.567 1.00 70.94 98 THR A CA 1
ATOM 747 C C . THR A 1 98 ? 0.064 -13.162 2.089 1.00 70.94 98 THR A C 1
ATOM 749 O O . THR A 1 98 ? -0.302 -14.286 1.735 1.00 70.94 98 THR A O 1
ATOM 752 N N . THR A 1 99 ? 0.510 -12.262 1.216 1.00 68.44 99 THR A N 1
ATOM 753 C CA . THR A 1 99 ? 0.652 -12.541 -0.220 1.00 68.44 99 THR A CA 1
ATOM 754 C C . THR A 1 99 ? 1.815 -13.490 -0.513 1.00 68.44 99 THR A C 1
ATOM 756 O O . THR A 1 99 ? 1.665 -14.395 -1.329 1.00 68.44 99 THR A O 1
ATOM 759 N N . ALA A 1 100 ? 2.943 -13.373 0.192 1.00 68.62 100 ALA A N 1
ATOM 760 C CA . ALA A 1 100 ? 4.048 -14.326 0.076 1.00 68.62 100 ALA A CA 1
ATOM 761 C C . ALA A 1 100 ? 3.643 -15.735 0.548 1.00 68.62 100 ALA A C 1
ATOM 763 O O . ALA A 1 100 ? 3.851 -16.709 -0.169 1.00 68.62 100 ALA A O 1
ATOM 764 N N . MET A 1 101 ? 2.989 -15.851 1.708 1.00 65.75 101 MET A N 1
ATOM 765 C CA . MET A 1 101 ? 2.583 -17.151 2.265 1.00 65.75 101 MET A CA 1
ATOM 766 C C . MET A 1 101 ? 1.442 -17.828 1.490 1.00 65.75 101 MET A C 1
ATOM 768 O O . MET A 1 101 ? 1.305 -19.049 1.534 1.00 65.75 101 MET A O 1
ATOM 772 N N . SER A 1 102 ? 0.606 -17.062 0.783 1.00 61.47 102 SER A N 1
ATOM 773 C CA . SER A 1 102 ? -0.439 -17.625 -0.091 1.00 61.47 102 SER A CA 1
ATOM 774 C C . SER A 1 102 ? 0.107 -18.166 -1.416 1.00 61.47 102 SER A C 1
ATOM 776 O O . SER A 1 102 ? -0.557 -18.983 -2.050 1.00 61.47 102 SER A O 1
ATOM 778 N N . ARG A 1 103 ? 1.319 -17.763 -1.823 1.00 56.94 103 ARG A N 1
ATOM 779 C CA . ARG A 1 103 ? 2.023 -18.357 -2.971 1.00 56.94 103 ARG A CA 1
ATOM 780 C C . ARG A 1 103 ? 2.643 -19.714 -2.648 1.00 56.94 103 ARG A C 1
ATOM 782 O O . ARG A 1 103 ? 2.707 -20.548 -3.535 1.00 56.94 103 ARG A O 1
ATOM 789 N N . ASP A 1 104 ? 3.036 -19.932 -1.395 1.00 51.94 104 ASP A N 1
ATOM 790 C CA . ASP A 1 104 ? 3.684 -21.170 -0.924 1.00 51.94 104 ASP A CA 1
ATOM 791 C C . ASP A 1 104 ? 2.685 -22.309 -0.625 1.00 51.94 104 ASP A C 1
ATOM 793 O O . ASP A 1 104 ? 3.061 -23.428 -0.300 1.00 51.94 104 ASP A O 1
ATOM 797 N N . THR A 1 105 ? 1.382 -22.020 -0.694 1.00 47.53 105 THR A N 1
ATOM 798 C CA . THR A 1 105 ? 0.294 -22.975 -0.408 1.00 47.53 105 THR A CA 1
ATOM 799 C C . THR A 1 105 ? -0.429 -23.470 -1.667 1.00 47.53 105 THR A C 1
ATOM 801 O O . THR A 1 105 ? -1.520 -24.029 -1.557 1.00 47.53 105 THR A O 1
ATOM 804 N N . ARG A 1 106 ? 0.157 -23.275 -2.856 1.00 43.38 106 ARG A N 1
ATOM 805 C CA . ARG A 1 106 ? -0.343 -23.795 -4.138 1.0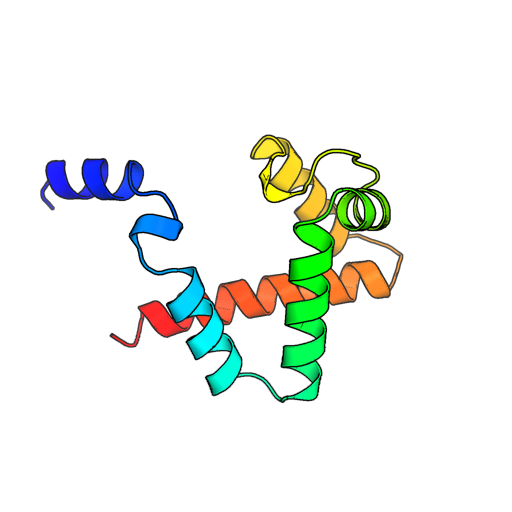0 43.38 106 ARG A CA 1
ATOM 806 C C . ARG A 1 106 ? 0.630 -24.773 -4.773 1.00 43.38 106 ARG A C 1
ATOM 808 O O . ARG A 1 106 ? 1.842 -24.485 -4.735 1.00 43.38 106 ARG A O 1
#

Sequence (106 aa):
ADESHVRAYCRSSGSDLQLPEAVERALAARLPADQQAEMVALLSALSSRAGTLAFFGALTPFADLPPEDQQRHLAGLQHSRLGTKRKVFMLLKFLILTTAMSRDTR

Organism: NCBI:txid1333877

pLDDT: mean 75.92, std 12.13, range [43.38, 89.75]

Secondary structure (DSSP, 8-state):
--HHHHHHHTT--GGGGTHHHHHHHHHHHHS-HHHHHHHHHHHHHHTSHHHHHHHHS-SS-GGGS-HHHHHHHHHHHHT-SSHHHHHHHHHHHHHHHHHHHHHTT-

Radius of gyration: 15.37 Å; chains: 1; bounding box: 29×39×37 Å